Protein AF-A0A7X2XM68-F1 (afdb_monomer)

Solvent-accessible surface area (backbone atoms only — not comparable to full-atom values): 3622 Å² total; per-residue (Å²): 136,82,67,74,66,62,74,67,56,46,49,66,55,54,32,48,75,73,71,46,69,64,42,75,79,49,101,50,35,28,28,29,81,93,38,85,42,35,35,36,32,67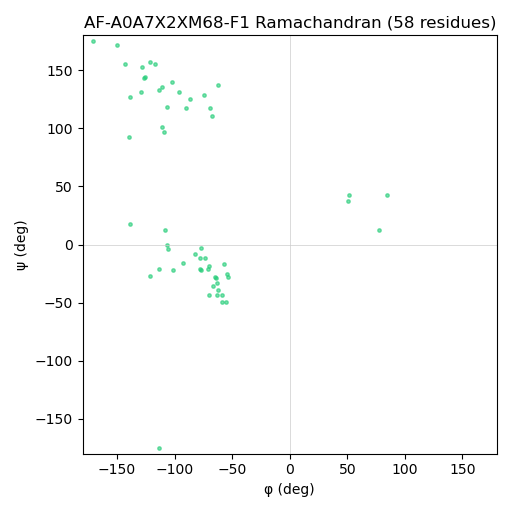,82,76,36,29,40,38,30,64,86,76,74,46,70,51,53,76,81,120

Mean predicted aligned error: 7.43 Å

Structure (mmCIF, N/CA/C/O backbone):
data_AF-A0A7X2XM68-F1
#
_entry.id   AF-A0A7X2XM68-F1
#
loop_
_atom_site.group_PDB
_atom_site.id
_atom_site.type_symbol
_atom_site.label_atom_id
_atom_site.label_alt_id
_atom_site.label_comp_id
_atom_site.label_asym_id
_atom_site.label_entity_id
_atom_site.label_seq_id
_atom_site.pdbx_PDB_ins_code
_atom_site.Cartn_x
_atom_site.Cartn_y
_atom_site.Cartn_z
_atom_site.occupancy
_atom_site.B_iso_or_equiv
_atom_site.auth_seq_id
_atom_site.auth_comp_id
_atom_site.auth_asym_id
_atom_site.auth_atom_id
_atom_site.pdbx_PDB_model_num
ATOM 1 N N . MET A 1 1 ? -28.006 -0.178 6.576 1.00 43.22 1 MET A N 1
ATOM 2 C CA . MET A 1 1 ? -26.707 -0.782 6.940 1.00 43.22 1 MET A CA 1
ATOM 3 C C . MET A 1 1 ? -25.867 -0.799 5.662 1.00 43.22 1 MET A C 1
ATOM 5 O O . MET A 1 1 ? -26.482 -0.711 4.610 1.00 43.22 1 MET A O 1
ATOM 9 N N . GLU A 1 2 ? -24.535 -0.816 5.730 1.00 45.00 2 GLU A N 1
ATOM 10 C CA . GLU A 1 2 ? -23.611 -0.949 4.572 1.00 45.00 2 GLU A CA 1
ATOM 11 C C . GLU A 1 2 ? -23.205 0.297 3.756 1.00 45.00 2 GLU A C 1
ATOM 13 O O . GLU A 1 2 ? -23.048 0.233 2.544 1.00 45.00 2 GLU A O 1
ATOM 18 N N . ILE A 1 3 ? -22.903 1.430 4.398 1.00 46.66 3 ILE A N 1
ATOM 19 C CA . ILE A 1 3 ? -21.882 2.352 3.828 1.00 46.66 3 ILE A CA 1
ATOM 20 C C . ILE A 1 3 ? -20.729 2.566 4.820 1.00 46.66 3 ILE A C 1
ATOM 22 O O . ILE A 1 3 ? -19.582 2.763 4.428 1.00 46.66 3 ILE A O 1
ATOM 26 N N . GLU A 1 4 ? -20.990 2.439 6.121 1.00 43.69 4 GLU A N 1
ATOM 27 C CA . GLU A 1 4 ? -19.963 2.577 7.161 1.00 43.69 4 GLU A CA 1
ATOM 28 C C . GLU A 1 4 ? -19.062 1.345 7.318 1.00 43.69 4 GLU A C 1
ATOM 30 O O . GLU A 1 4 ? -17.927 1.491 7.758 1.00 43.69 4 GLU A O 1
ATOM 35 N N . GLU A 1 5 ? -19.492 0.164 6.868 1.00 42.38 5 GLU A N 1
ATOM 36 C CA . GLU A 1 5 ? -18.633 -1.033 6.831 1.00 42.38 5 GLU A CA 1
ATOM 37 C C . GLU A 1 5 ? -17.638 -0.998 5.659 1.00 42.38 5 GLU A C 1
ATOM 39 O O . GLU A 1 5 ? -16.551 -1.565 5.750 1.00 42.38 5 GLU A O 1
ATOM 44 N N . CYS A 1 6 ? -17.929 -0.220 4.606 1.00 43.41 6 CYS A N 1
ATOM 45 C CA . CYS A 1 6 ? -16.974 0.045 3.528 1.00 43.41 6 CYS A CA 1
ATOM 46 C C . CYS A 1 6 ? -15.816 0.959 3.964 1.00 43.41 6 CYS A C 1
ATOM 48 O O . CYS A 1 6 ? -14.746 0.923 3.361 1.00 43.41 6 CYS A O 1
ATOM 50 N N . LYS A 1 7 ? -15.984 1.742 5.042 1.00 46.47 7 LYS A N 1
ATOM 51 C CA . LYS A 1 7 ? -14.932 2.635 5.565 1.00 46.47 7 LYS A CA 1
ATOM 52 C C . LYS A 1 7 ? -13.798 1.893 6.279 1.00 46.47 7 LYS A C 1
ATOM 54 O O . LYS A 1 7 ? -12.767 2.498 6.559 1.00 46.47 7 LYS A O 1
ATOM 59 N N . GLN A 1 8 ? -13.966 0.599 6.562 1.00 52.03 8 GLN A N 1
ATOM 60 C CA . GLN A 1 8 ? -12.916 -0.271 7.107 1.00 52.03 8 GLN A CA 1
ATOM 61 C C . GLN A 1 8 ? -12.391 -1.291 6.093 1.00 52.03 8 GLN A C 1
ATOM 63 O O . GLN A 1 8 ? -11.662 -2.210 6.472 1.00 52.03 8 GLN A O 1
ATOM 68 N N . ILE A 1 9 ? -12.714 -1.145 4.804 1.00 62.56 9 ILE A N 1
ATOM 69 C CA . ILE A 1 9 ? -12.082 -1.985 3.790 1.00 62.56 9 ILE A CA 1
ATOM 70 C C . ILE A 1 9 ? -10.609 -1.575 3.740 1.00 62.56 9 ILE A C 1
ATOM 72 O O . ILE A 1 9 ? -10.243 -0.462 3.356 1.00 62.56 9 ILE A O 1
ATOM 76 N N . SER A 1 10 ? -9.746 -2.472 4.211 1.00 73.06 10 SER A N 1
ATOM 77 C CA . SER A 1 10 ? -8.308 -2.294 4.072 1.00 73.06 10 SER A CA 1
ATOM 78 C C . SER A 1 10 ? -7.980 -2.275 2.586 1.00 73.06 10 SER A C 1
ATOM 80 O O . SER A 1 10 ? -8.458 -3.119 1.835 1.00 73.06 10 SER A O 1
ATOM 82 N N . ILE A 1 11 ? -7.118 -1.368 2.150 1.00 79.50 11 ILE A N 1
ATOM 83 C CA . ILE A 1 11 ? -6.661 -1.302 0.759 1.00 79.50 11 ILE A CA 1
ATOM 84 C C . ILE A 1 11 ? -6.064 -2.634 0.269 1.00 79.50 11 ILE A C 1
ATOM 86 O O . ILE A 1 11 ? -6.121 -2.959 -0.911 1.00 79.50 11 ILE A O 1
ATOM 90 N N . LEU A 1 12 ? -5.552 -3.445 1.200 1.00 77.88 12 LEU A N 1
ATOM 91 C CA . LEU A 1 12 ? -5.107 -4.820 0.970 1.00 77.88 12 LEU A CA 1
ATOM 92 C C . LEU A 1 12 ? -6.255 -5.775 0.607 1.00 77.88 12 LEU A C 1
ATOM 94 O O . LEU A 1 12 ? -6.063 -6.673 -0.205 1.00 77.88 12 LEU A O 1
ATOM 98 N N . ASP A 1 13 ? -7.438 -5.588 1.190 1.00 80.81 13 ASP A N 1
ATOM 99 C CA . ASP A 1 13 ? -8.642 -6.358 0.864 1.00 80.81 13 ASP A CA 1
ATOM 100 C C . ASP A 1 13 ? -9.149 -5.996 -0.537 1.00 80.81 13 ASP A C 1
ATOM 102 O O . ASP A 1 13 ? -9.426 -6.886 -1.340 1.00 80.81 13 ASP A O 1
ATOM 106 N N . VAL A 1 14 ? -9.161 -4.698 -0.878 1.00 81.62 14 VAL A N 1
ATOM 107 C CA . VAL A 1 14 ? -9.464 -4.229 -2.245 1.00 81.62 14 VAL A CA 1
ATOM 108 C C . VAL A 1 14 ? -8.483 -4.832 -3.243 1.00 81.62 14 VAL A C 1
ATOM 110 O O . VAL A 1 14 ? -8.893 -5.403 -4.250 1.00 81.62 14 VAL A O 1
ATOM 113 N N . ALA A 1 15 ? -7.189 -4.753 -2.946 1.00 78.62 15 ALA A N 1
ATOM 114 C CA . ALA A 1 15 ? -6.145 -5.357 -3.757 1.00 78.62 15 ALA A CA 1
ATOM 115 C C . ALA A 1 15 ? -6.367 -6.859 -3.970 1.00 78.62 15 ALA A C 1
ATOM 117 O O . ALA A 1 15 ? -6.370 -7.321 -5.108 1.00 78.62 15 ALA A O 1
ATOM 118 N N . SER A 1 16 ? -6.623 -7.597 -2.889 1.00 80.25 16 SER A N 1
ATOM 119 C CA . SER A 1 16 ? -6.902 -9.033 -2.931 1.00 80.25 16 SER A CA 1
ATOM 120 C C . SER A 1 16 ? -8.124 -9.349 -3.802 1.00 80.25 16 SER A C 1
ATOM 122 O O . SER A 1 16 ? -8.068 -10.233 -4.657 1.00 80.25 16 SER A O 1
ATOM 124 N N . ARG A 1 17 ? -9.205 -8.566 -3.674 1.00 80.75 17 ARG A N 1
ATOM 125 C CA . ARG A 1 17 ? -10.415 -8.675 -4.511 1.00 80.75 17 ARG A CA 1
ATOM 126 C C . ARG A 1 17 ? -10.158 -8.389 -5.988 1.00 80.75 17 ARG A C 1
ATOM 128 O O . ARG A 1 17 ? -10.796 -8.999 -6.840 1.00 80.75 17 ARG A O 1
ATOM 135 N N . LEU A 1 18 ? -9.225 -7.489 -6.289 1.00 80.12 18 LEU A N 1
ATOM 136 C CA . LEU A 1 18 ? -8.763 -7.206 -7.649 1.00 80.12 18 LEU A CA 1
ATOM 137 C C . LEU A 1 18 ? -7.791 -8.275 -8.184 1.00 80.12 18 LEU A C 1
ATOM 139 O O . LEU A 1 18 ? -7.373 -8.189 -9.335 1.00 80.12 18 LEU A O 1
ATOM 143 N N . GLY A 1 19 ? -7.422 -9.275 -7.374 1.00 81.75 19 GLY A N 1
ATOM 144 C CA . GLY A 1 19 ? -6.429 -10.293 -7.725 1.00 81.75 19 GLY A CA 1
ATOM 145 C C . GLY A 1 19 ? -4.984 -9.797 -7.631 1.00 81.75 19 GLY A C 1
ATOM 146 O O . GLY A 1 19 ? -4.067 -10.468 -8.102 1.00 81.75 19 GLY A O 1
ATOM 147 N N . ILE A 1 20 ? -4.766 -8.632 -7.023 1.00 80.50 20 ILE A N 1
ATOM 148 C CA . ILE A 1 20 ? -3.448 -8.040 -6.835 1.00 80.50 20 ILE A CA 1
ATOM 149 C C . ILE A 1 20 ? -2.887 -8.528 -5.503 1.00 80.50 20 ILE A C 1
ATOM 151 O O . ILE A 1 20 ? -3.426 -8.253 -4.430 1.00 80.50 20 ILE A O 1
ATOM 155 N N . SER A 1 21 ? -1.771 -9.247 -5.572 1.00 80.38 21 SER A N 1
ATOM 156 C CA . SER A 1 21 ? -1.078 -9.748 -4.390 1.00 80.38 21 SER A CA 1
ATOM 157 C C . SER A 1 21 ? 0.047 -8.807 -3.992 1.00 80.38 21 SER A C 1
ATOM 159 O O . SER A 1 21 ? 0.887 -8.440 -4.809 1.00 80.38 21 SER A O 1
ATOM 161 N N . PHE A 1 22 ? 0.096 -8.458 -2.711 1.0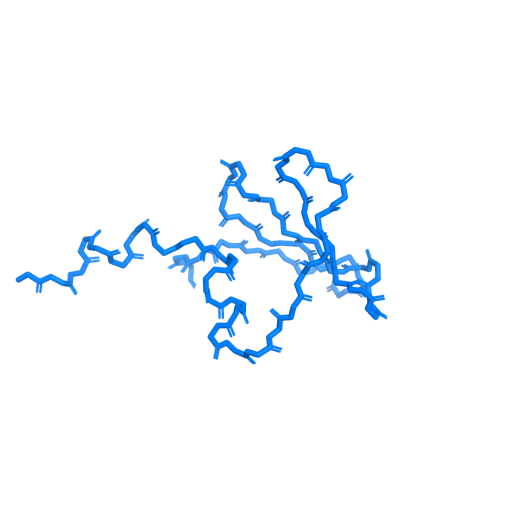0 84.00 22 PHE A N 1
ATOM 162 C CA . PHE A 1 22 ? 1.149 -7.622 -2.158 1.00 84.00 22 PHE A CA 1
ATOM 163 C C . PHE A 1 22 ? 2.049 -8.422 -1.227 1.00 84.00 22 PHE A C 1
ATOM 165 O O . PHE A 1 22 ? 1.583 -9.179 -0.374 1.00 84.00 22 PHE A O 1
ATOM 172 N N . LYS A 1 23 ? 3.358 -8.226 -1.364 1.00 86.06 23 LYS A N 1
ATOM 173 C CA . LYS A 1 23 ? 4.360 -8.785 -0.466 1.00 86.06 23 LYS A CA 1
ATOM 174 C C . LYS A 1 23 ? 4.548 -7.843 0.713 1.00 86.06 23 LYS A C 1
ATOM 176 O O . LYS A 1 23 ? 4.850 -6.664 0.540 1.00 86.06 23 LYS A O 1
ATOM 181 N N . GLN A 1 24 ? 4.400 -8.359 1.927 1.00 86.94 24 GLN A N 1
ATOM 182 C CA . GLN A 1 24 ? 4.728 -7.595 3.123 1.00 86.94 24 GLN A CA 1
ATOM 183 C C . GLN A 1 24 ? 6.248 -7.403 3.210 1.00 86.94 24 GLN A C 1
ATOM 185 O O . GLN A 1 24 ? 6.992 -8.374 3.337 1.00 86.94 24 GLN A O 1
ATOM 190 N N . VAL A 1 25 ? 6.705 -6.152 3.154 1.00 86.56 25 VAL A N 1
ATOM 191 C CA . VAL A 1 25 ? 8.127 -5.798 3.329 1.00 86.56 25 VAL A CA 1
ATOM 192 C C . VAL A 1 25 ? 8.444 -5.251 4.703 1.00 86.56 25 VAL A C 1
ATOM 194 O O . VAL A 1 25 ? 9.591 -5.276 5.140 1.00 86.56 25 VAL A O 1
ATOM 197 N N . SER A 1 26 ? 7.434 -4.736 5.394 1.00 84.94 26 SER A N 1
ATOM 198 C CA . SER A 1 26 ? 7.578 -4.201 6.738 1.00 84.94 26 SER A CA 1
ATOM 199 C C . SER A 1 26 ? 6.276 -4.371 7.515 1.00 84.94 26 SER A C 1
ATOM 201 O O . SER A 1 26 ? 5.241 -4.716 6.944 1.00 84.94 26 SER A O 1
ATOM 203 N N . SER A 1 27 ? 6.291 -4.083 8.817 1.00 79.81 27 SER A N 1
ATOM 204 C CA . SER A 1 27 ? 5.148 -4.321 9.711 1.00 79.81 27 SER A CA 1
ATOM 205 C C . SER A 1 27 ? 3.839 -3.687 9.228 1.00 79.81 27 SER A C 1
ATOM 207 O O . SER A 1 27 ? 2.768 -4.192 9.543 1.00 79.81 27 SER A O 1
ATOM 209 N N . ARG A 1 28 ? 3.906 -2.582 8.472 1.00 82.31 28 ARG A N 1
ATOM 210 C CA . ARG A 1 28 ? 2.730 -1.865 7.945 1.00 82.31 28 ARG A CA 1
ATOM 211 C C . ARG A 1 28 ? 2.889 -1.389 6.495 1.00 82.31 28 ARG A C 1
ATOM 213 O O . ARG A 1 28 ? 2.184 -0.474 6.065 1.00 82.31 28 ARG A O 1
ATOM 220 N N . VAL A 1 29 ? 3.853 -1.961 5.770 1.00 86.44 29 VAL A N 1
ATOM 221 C CA . VAL A 1 29 ? 4.162 -1.595 4.381 1.00 86.44 29 VAL A CA 1
ATOM 222 C C . VAL A 1 29 ? 4.205 -2.852 3.535 1.00 86.44 29 VAL A C 1
ATOM 224 O O . VAL A 1 29 ? 4.872 -3.829 3.886 1.00 86.44 29 VAL A O 1
ATOM 227 N N . TYR A 1 30 ? 3.507 -2.791 2.412 1.00 87.06 30 TYR A N 1
ATOM 228 C CA . TYR A 1 30 ? 3.411 -3.870 1.451 1.00 87.06 30 TYR A CA 1
ATOM 229 C C . TYR A 1 30 ? 3.812 -3.347 0.075 1.00 87.06 30 TYR A C 1
ATOM 231 O O . TYR A 1 30 ? 3.540 -2.193 -0.246 1.00 87.06 30 TYR A O 1
ATOM 239 N N . GLU A 1 31 ? 4.467 -4.166 -0.733 1.00 88.12 31 GLU A N 1
ATOM 240 C CA . GLU A 1 31 ? 4.916 -3.800 -2.077 1.00 88.12 31 GLU A CA 1
ATOM 241 C C . GLU A 1 31 ? 4.464 -4.836 -3.102 1.00 88.12 31 GLU A C 1
ATOM 243 O O . GLU A 1 31 ? 4.230 -5.999 -2.763 1.00 88.12 31 GLU A O 1
ATOM 248 N N . HIS A 1 32 ? 4.292 -4.415 -4.350 1.00 84.62 32 HIS A N 1
ATOM 249 C CA . HIS A 1 32 ? 3.933 -5.345 -5.412 1.00 84.62 32 HIS A CA 1
ATOM 250 C C . HIS A 1 32 ? 5.160 -6.186 -5.805 1.00 84.62 32 HIS A C 1
ATOM 252 O O . HIS A 1 32 ? 6.204 -5.609 -6.106 1.00 84.62 32 HIS A O 1
ATOM 258 N N . PRO A 1 33 ? 5.060 -7.527 -5.857 1.00 80.00 33 PRO A N 1
ATOM 259 C CA . PRO A 1 33 ? 6.208 -8.401 -6.110 1.00 80.00 33 PRO A CA 1
ATOM 260 C C . PRO A 1 33 ? 6.814 -8.225 -7.508 1.00 80.00 33 PRO A C 1
ATOM 262 O O . PRO A 1 33 ? 8.002 -8.459 -7.689 1.00 80.00 33 PRO A O 1
ATOM 265 N N . GLU A 1 34 ? 6.011 -7.815 -8.493 1.00 79.69 34 GLU A N 1
ATOM 266 C CA . GLU A 1 34 ? 6.481 -7.553 -9.864 1.00 79.69 34 GLU A CA 1
ATOM 267 C C . GLU A 1 34 ? 6.862 -6.085 -10.097 1.00 79.69 34 GLU A C 1
ATOM 269 O O . GLU A 1 34 ? 7.504 -5.745 -11.091 1.00 79.69 34 GLU A O 1
ATOM 274 N N . HIS A 1 35 ? 6.435 -5.191 -9.202 1.00 77.50 35 HIS A N 1
ATOM 275 C CA . HIS A 1 35 ? 6.601 -3.754 -9.366 1.00 77.50 35 HIS A CA 1
ATOM 276 C C . HIS A 1 35 ? 6.973 -3.123 -8.022 1.00 77.50 35 HIS A C 1
ATOM 278 O O . HIS A 1 35 ? 6.103 -2.659 -7.287 1.00 77.50 35 HIS A O 1
ATOM 284 N N . ASP A 1 36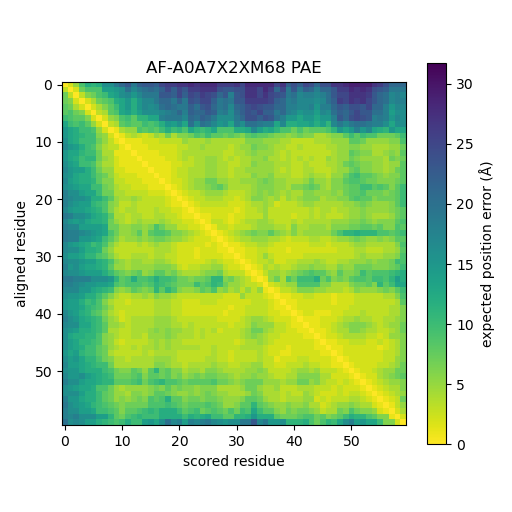 ? 8.272 -2.987 -7.743 1.00 72.94 36 ASP A N 1
ATOM 285 C CA . ASP A 1 36 ? 8.785 -2.345 -6.512 1.00 72.94 36 ASP A CA 1
ATOM 286 C C . ASP A 1 36 ? 8.277 -0.902 -6.320 1.00 72.94 36 ASP A C 1
ATOM 288 O O . ASP A 1 36 ? 8.348 -0.304 -5.243 1.00 72.94 36 ASP A O 1
ATOM 292 N N . SER A 1 37 ? 7.768 -0.321 -7.404 1.00 81.31 37 SER A N 1
ATOM 293 C CA . SER A 1 37 ? 7.225 1.024 -7.459 1.00 81.31 37 SER A CA 1
ATOM 294 C C . SER A 1 37 ? 5.781 1.146 -6.982 1.00 81.31 37 SER A C 1
ATOM 296 O O . SER A 1 37 ? 5.321 2.277 -6.866 1.00 81.31 37 SER A O 1
ATOM 298 N N . PHE A 1 38 ? 5.051 0.062 -6.712 1.00 85.31 38 PHE A N 1
ATOM 299 C CA . PHE A 1 38 ? 3.724 0.152 -6.098 1.00 85.31 38 PHE A CA 1
ATOM 300 C C . PHE A 1 38 ? 3.799 -0.302 -4.646 1.00 85.31 38 PHE A C 1
ATOM 302 O O . PHE A 1 38 ? 4.115 -1.459 -4.361 1.00 85.31 38 PHE A O 1
ATOM 309 N N . ARG A 1 39 ? 3.482 0.608 -3.723 1.00 88.50 39 ARG A N 1
ATOM 310 C CA . ARG A 1 39 ? 3.488 0.344 -2.285 1.00 88.50 39 ARG A CA 1
ATOM 311 C C . ARG A 1 39 ? 2.164 0.701 -1.640 1.00 88.50 39 ARG A C 1
ATOM 313 O O . ARG A 1 39 ? 1.541 1.704 -1.969 1.00 88.50 39 ARG A O 1
ATOM 320 N N . ILE A 1 40 ? 1.788 -0.109 -0.668 1.00 87.56 40 ILE A N 1
ATOM 321 C CA . ILE A 1 40 ? 0.620 0.050 0.176 1.00 87.56 40 ILE A CA 1
ATOM 322 C C . ILE A 1 40 ? 1.073 0.310 1.607 1.00 87.56 40 ILE A C 1
ATOM 324 O O . ILE A 1 40 ? 1.906 -0.412 2.160 1.00 87.56 40 ILE A O 1
ATOM 328 N N . PHE A 1 41 ? 0.462 1.311 2.225 1.00 88.06 41 PHE A N 1
ATOM 329 C CA . PHE A 1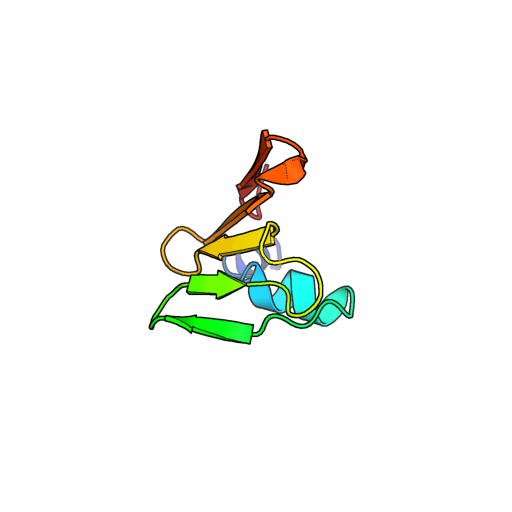 41 ? 0.651 1.671 3.619 1.00 88.06 41 PHE A CA 1
ATOM 330 C C . PHE A 1 41 ? -0.626 1.344 4.387 1.00 88.06 41 PHE A C 1
ATOM 332 O O . PHE A 1 41 ? -1.593 2.105 4.374 1.00 88.06 41 PHE A O 1
ATOM 339 N N . SER A 1 42 ? -0.629 0.220 5.106 1.00 82.00 42 SER A N 1
ATOM 340 C CA . SER A 1 42 ? -1.799 -0.188 5.895 1.00 82.00 42 SER A CA 1
ATOM 341 C C . SER A 1 42 ? -2.031 0.711 7.114 1.00 82.00 42 SER A C 1
ATOM 343 O 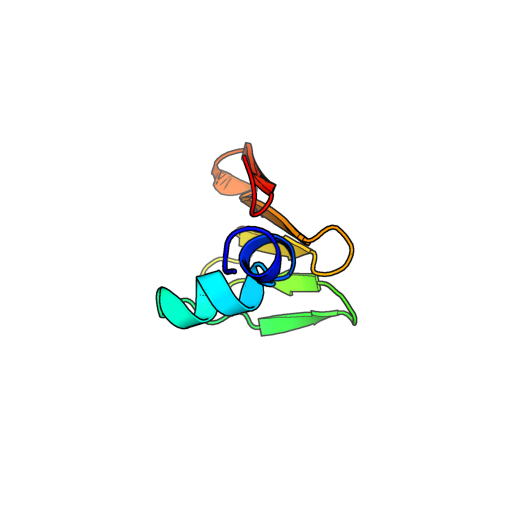O . SER A 1 42 ? -3.132 0.740 7.646 1.00 82.00 42 SER A O 1
ATOM 345 N N . THR A 1 43 ? -1.014 1.466 7.553 1.00 83.12 43 THR A N 1
ATOM 346 C CA . THR A 1 43 ? -1.139 2.430 8.666 1.00 83.12 43 THR A CA 1
ATOM 347 C C . THR A 1 43 ? -2.114 3.557 8.349 1.00 83.12 43 THR A C 1
ATOM 349 O O . THR A 1 43 ? -2.888 3.962 9.206 1.00 83.12 43 THR A O 1
ATOM 352 N N . THR A 1 44 ? -2.025 4.088 7.132 1.00 84.56 44 THR A N 1
ATOM 353 C CA . THR A 1 44 ? -2.791 5.243 6.651 1.00 84.56 44 THR A CA 1
ATOM 354 C C . THR A 1 44 ? -3.889 4.830 5.679 1.00 84.56 44 THR A C 1
ATOM 356 O O . THR A 1 44 ? -4.610 5.685 5.188 1.00 84.56 44 THR A O 1
ATOM 359 N N . ASN A 1 45 ? -4.001 3.527 5.403 1.00 83.62 45 ASN A N 1
ATOM 360 C CA . ASN A 1 45 ? -4.876 2.949 4.391 1.00 83.62 45 ASN A CA 1
ATOM 361 C C . ASN A 1 45 ? -4.712 3.617 3.012 1.00 83.62 45 ASN A C 1
ATOM 363 O O . ASN A 1 45 ? -5.689 3.909 2.330 1.00 83.62 45 ASN A O 1
ATOM 367 N N . THR A 1 46 ? -3.464 3.885 2.620 1.00 85.88 46 THR A N 1
ATOM 368 C CA . THR A 1 46 ? -3.126 4.585 1.373 1.00 85.88 46 THR A CA 1
ATOM 369 C C . THR A 1 46 ? -2.228 3.741 0.480 1.00 85.88 46 THR A C 1
ATOM 371 O O . THR A 1 46 ? -1.510 2.852 0.950 1.00 85.88 46 THR A O 1
ATOM 374 N N . PHE A 1 47 ? -2.234 4.033 -0.818 1.00 87.38 47 PHE A N 1
ATOM 375 C CA . PHE A 1 47 ? -1.270 3.497 -1.773 1.00 87.38 47 PHE A CA 1
ATOM 376 C C . PHE A 1 47 ? -0.430 4.611 -2.389 1.00 87.38 47 PHE A C 1
ATOM 378 O O . PHE A 1 47 ? -0.840 5.770 -2.473 1.00 87.38 47 PHE A O 1
ATOM 385 N N . LYS A 1 48 ? 0.762 4.237 -2.847 1.00 88.06 48 LYS A N 1
ATOM 386 C CA . LYS A 1 48 ? 1.648 5.092 -3.626 1.00 88.06 48 LYS A CA 1
ATOM 387 C C . LYS A 1 48 ? 2.288 4.297 -4.751 1.00 88.06 48 LYS A C 1
ATOM 389 O O . LYS A 1 48 ? 2.933 3.275 -4.522 1.00 88.06 48 LYS A O 1
ATOM 394 N N . TRP A 1 49 ? 2.156 4.820 -5.959 1.00 88.94 49 TRP A N 1
ATOM 395 C CA . TRP A 1 49 ? 2.786 4.327 -7.166 1.00 88.94 49 TRP A CA 1
ATOM 396 C C . TRP A 1 49 ? 3.884 5.291 -7.621 1.00 88.94 49 TRP A C 1
ATOM 398 O O . TRP A 1 49 ? 3.634 6.263 -8.326 1.00 88.94 49 TRP A O 1
ATOM 408 N N . PHE A 1 50 ? 5.126 4.986 -7.252 1.00 82.75 50 PHE A N 1
ATOM 409 C CA . PHE A 1 50 ? 6.307 5.802 -7.531 1.00 82.75 50 PHE A CA 1
ATOM 410 C C . PHE A 1 50 ? 6.593 5.969 -9.031 1.00 82.75 50 PHE A C 1
ATOM 412 O O . PHE A 1 50 ? 6.928 7.068 -9.449 1.00 82.75 50 PHE A O 1
ATOM 419 N N . SER A 1 51 ? 6.415 4.934 -9.866 1.00 83.62 51 SER A N 1
ATOM 420 C CA . SER A 1 51 ? 6.662 5.057 -11.318 1.00 83.62 51 SER A CA 1
ATOM 421 C C . SER A 1 51 ? 5.726 6.038 -12.014 1.00 83.62 51 SER A C 1
ATOM 423 O O . SER A 1 51 ? 6.075 6.566 -13.064 1.00 83.62 51 SER A O 1
ATOM 425 N N . ARG A 1 52 ? 4.512 6.214 -11.484 1.00 83.44 52 ARG A N 1
ATOM 426 C CA . ARG A 1 52 ? 3.489 7.091 -12.064 1.00 83.44 52 ARG A CA 1
ATOM 427 C C . ARG A 1 52 ? 3.309 8.387 -11.276 1.00 83.44 52 ARG A C 1
ATOM 429 O O . ARG A 1 52 ? 2.524 9.222 -11.696 1.00 83.44 52 ARG A O 1
ATOM 436 N N . ASP A 1 53 ? 4.013 8.518 -10.152 1.00 85.38 53 ASP A N 1
ATOM 437 C CA . ASP A 1 53 ? 3.826 9.569 -9.150 1.00 85.38 53 ASP A CA 1
ATOM 438 C C . ASP A 1 53 ? 2.355 9.728 -8.707 1.00 85.38 53 ASP A C 1
ATOM 440 O O . ASP A 1 53 ? 1.859 10.823 -8.476 1.00 85.38 53 ASP A O 1
ATOM 444 N N . ILE A 1 54 ? 1.632 8.605 -8.602 1.00 86.00 54 ILE A N 1
ATOM 445 C CA . ILE A 1 54 ? 0.226 8.573 -8.171 1.00 86.00 54 ILE A CA 1
ATOM 446 C C . ILE A 1 54 ? 0.170 8.124 -6.716 1.00 86.00 54 ILE A C 1
ATOM 448 O O . ILE A 1 54 ? 0.879 7.204 -6.312 1.00 86.00 54 ILE A O 1
ATOM 452 N N . GLN A 1 55 ? -0.701 8.733 -5.926 1.00 87.12 55 GLN A N 1
ATOM 453 C CA . GLN A 1 55 ? -1.023 8.290 -4.574 1.00 87.12 55 GLN A CA 1
ATOM 454 C C . GLN A 1 55 ? -2.511 8.509 -4.309 1.00 87.12 55 GLN A C 1
ATOM 456 O O . GLN A 1 55 ? -3.118 9.374 -4.934 1.00 87.12 55 GLN A O 1
ATOM 461 N N . GLY A 1 56 ? -3.076 7.741 -3.385 1.00 82.81 56 GLY A N 1
ATOM 462 C CA . GLY A 1 56 ? -4.480 7.857 -3.004 1.00 82.81 56 GLY A CA 1
ATOM 463 C C . GLY A 1 56 ? -4.796 7.021 -1.772 1.00 82.81 56 GLY A C 1
ATOM 464 O O . GLY A 1 5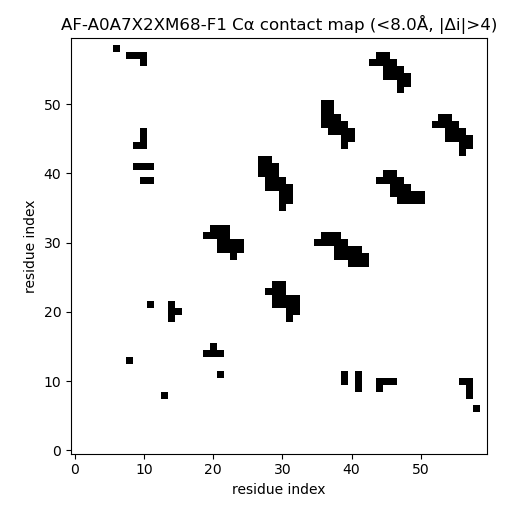6 ? -3.940 6.284 -1.266 1.00 82.81 56 GLY A O 1
ATOM 465 N N . ASP A 1 57 ? -6.020 7.143 -1.285 1.00 81.12 57 ASP A N 1
ATOM 466 C CA . ASP A 1 57 ? -6.569 6.312 -0.219 1.00 81.12 57 ASP A CA 1
ATOM 467 C C . ASP A 1 57 ? -7.708 5.426 -0.752 1.00 81.12 57 ASP A C 1
ATOM 469 O O . ASP A 1 57 ? -7.910 5.320 -1.959 1.00 81.12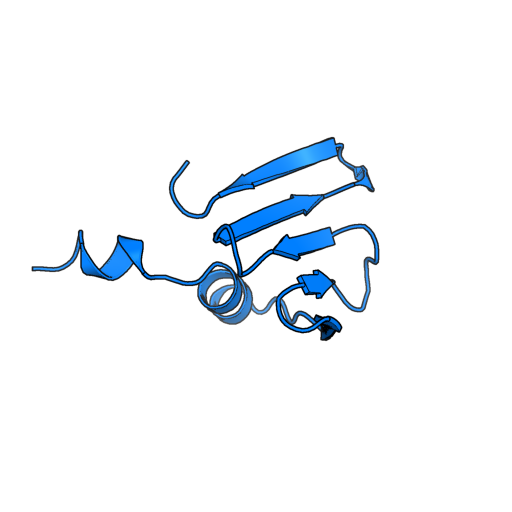 57 ASP A O 1
ATOM 473 N N . VAL A 1 58 ? -8.372 4.680 0.131 1.00 68.38 58 VAL A N 1
ATOM 474 C CA . VAL A 1 58 ? -9.463 3.760 -0.249 1.00 68.38 58 VAL A CA 1
ATOM 475 C C . VAL A 1 58 ? -10.789 4.489 -0.511 1.00 68.38 58 VAL A C 1
ATOM 477 O O . VAL A 1 58 ? -11.730 3.862 -0.990 1.00 68.38 58 VAL A O 1
ATOM 480 N N . ILE A 1 59 ? -10.898 5.773 -0.158 1.00 64.69 59 ILE A N 1
ATOM 481 C CA . ILE A 1 59 ? -12.168 6.509 -0.090 1.00 64.69 59 ILE A CA 1
ATOM 482 C C . ILE A 1 59 ? -12.269 7.637 -1.139 1.00 64.69 59 ILE A C 1
ATOM 484 O O . ILE A 1 59 ? -13.399 8.023 -1.439 1.00 64.69 59 ILE A O 1
ATOM 488 N N . ASP A 1 60 ? -11.158 8.142 -1.686 1.00 55.25 60 ASP A N 1
ATOM 489 C CA . ASP A 1 60 ? -11.146 9.213 -2.711 1.00 55.25 60 ASP A CA 1
ATOM 490 C C . ASP A 1 60 ? -11.823 8.833 -4.047 1.00 55.25 60 ASP A C 1
ATOM 492 O O . ASP A 1 60 ? -11.564 7.723 -4.577 1.00 55.25 60 ASP A O 1
#

Nearest PDB structures (foldseek):
  2dzc-assembly1_A  TM=5.653E-01  e=9.287E+00  Pyrococcus horikoshii
  2e64-assembly1_A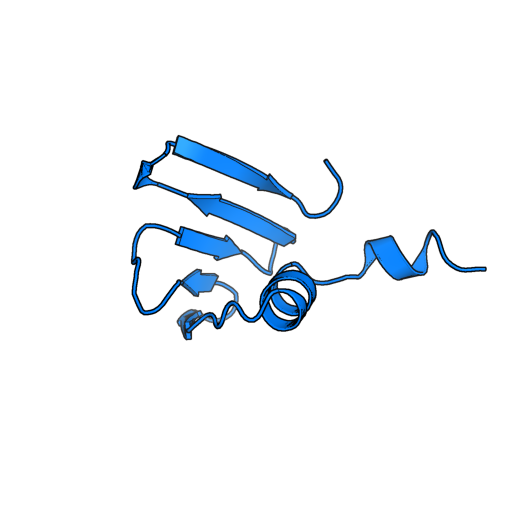  TM=5.674E-01  e=9.287E+00  Pyrococcus horikoshii OT3
  2e65-assembly1_A  TM=5.615E-01  e=8.684E+00  Pyrococcus horikoshii

Foldseek 3Di:
DPPVVLVPCQLCNVCVVVVFDWDDPDPQKTAGPVANQWMAGSPQQKIGRNVVRDIDHSPD

Organism: Streptococcus pneumoniae (NCBI:txid1313)

Secondary structure (DSSP, 8-state):
--SSSGGG--HHHHHHHTT---EEEETTEEEE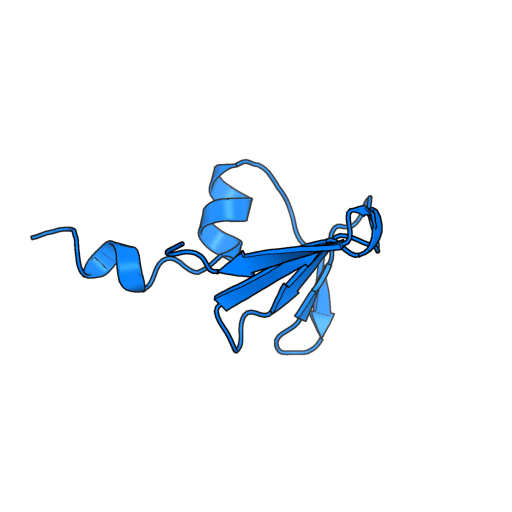TTEEEEEEETTTTEEEEGGGTEEEES--

pLDDT: mean 76.71, std 13.81, range [42.38, 88.94]

Sequence (60 aa):
MEIEECKQISILDVASRLGISFKQVSSRVYEHPEHDSFRIFSTTNTFKWFSRDIQGDVID

Radius of gyration: 11.68 Å; Cα contacts (8 Å, |Δi|>4): 90; chains: 1; bounding box: 36×20×22 Å